Protein AF-A0A0M9EJZ9-F1 (afdb_monomer_lite)

Structure (mmCIF, N/CA/C/O backbone):
data_AF-A0A0M9EJZ9-F1
#
_entry.id   AF-A0A0M9EJZ9-F1
#
loop_
_atom_site.group_PDB
_atom_site.id
_atom_site.type_symbol
_atom_site.label_atom_id
_atom_site.label_alt_id
_atom_site.label_comp_id
_atom_site.label_asym_id
_atom_site.label_entity_id
_atom_site.label_seq_id
_atom_site.pdbx_PDB_ins_code
_atom_site.Cartn_x
_atom_site.Cartn_y
_atom_site.Cartn_z
_atom_site.occupancy
_atom_site.B_iso_or_equiv
_atom_site.auth_seq_id
_atom_site.auth_comp_id
_atom_site.auth_asym_id
_atom_site.auth_atom_id
_atom_site.pdbx_PDB_model_num
ATOM 1 N N . MET A 1 1 ? 10.281 1.513 -14.263 1.00 83.00 1 MET A N 1
ATOM 2 C CA . MET A 1 1 ? 10.845 2.504 -13.318 1.00 83.00 1 MET A CA 1
ATOM 3 C C . MET A 1 1 ? 10.074 2.509 -11.998 1.00 83.00 1 MET A C 1
ATOM 5 O O . MET A 1 1 ? 10.680 2.219 -10.981 1.00 83.00 1 MET A O 1
ATOM 9 N N . TYR A 1 2 ? 8.750 2.699 -12.004 1.00 88.69 2 TYR A N 1
ATOM 10 C CA . TYR A 1 2 ? 7.938 2.807 -10.777 1.00 88.69 2 TYR A CA 1
ATOM 11 C C . TYR A 1 2 ? 8.001 1.608 -9.812 1.00 88.69 2 TYR A C 1
ATOM 13 O O . TYR A 1 2 ? 8.095 1.814 -8.608 1.00 88.69 2 TYR A O 1
ATOM 21 N N . CYS A 1 3 ? 8.030 0.362 -10.308 1.00 90.25 3 CYS A N 1
ATOM 22 C CA . CYS A 1 3 ? 8.200 -0.815 -9.437 1.00 90.25 3 CYS A CA 1
ATOM 23 C C . CYS A 1 3 ? 9.555 -0.815 -8.714 1.00 90.25 3 CYS A C 1
ATOM 25 O O . CYS A 1 3 ? 9.632 -1.140 -7.534 1.00 90.25 3 CYS A O 1
ATOM 27 N N . ALA A 1 4 ? 10.624 -0.450 -9.429 1.00 93.19 4 ALA A N 1
ATOM 28 C CA . ALA A 1 4 ? 11.960 -0.368 -8.850 1.00 93.19 4 ALA A CA 1
ATOM 29 C C . ALA A 1 4 ? 12.036 0.753 -7.806 1.00 93.19 4 ALA A C 1
ATOM 31 O O . ALA A 1 4 ? 12.631 0.548 -6.756 1.00 93.19 4 ALA A O 1
ATOM 32 N N . GLN A 1 5 ? 11.376 1.887 -8.066 1.00 94.88 5 GLN A N 1
ATOM 33 C CA . GLN A 1 5 ? 11.321 3.004 -7.127 1.00 94.88 5 GLN A CA 1
ATOM 34 C C . GLN A 1 5 ? 10.601 2.612 -5.831 1.00 94.88 5 GLN A C 1
ATOM 36 O O . GLN A 1 5 ? 11.177 2.738 -4.759 1.00 94.88 5 GLN A O 1
ATOM 41 N N . TRP A 1 6 ? 9.403 2.021 -5.917 1.00 95.62 6 TRP A N 1
ATOM 42 C CA . TRP A 1 6 ? 8.695 1.549 -4.721 1.00 95.62 6 TRP A CA 1
ATOM 43 C C . TRP A 1 6 ? 9.509 0.506 -3.939 1.00 95.62 6 TRP A C 1
ATOM 45 O O . TRP A 1 6 ? 9.536 0.521 -2.711 1.00 95.62 6 TRP A O 1
ATOM 55 N N . ASN A 1 7 ? 10.215 -0.390 -4.640 1.00 95.00 7 ASN A N 1
ATOM 56 C CA . ASN A 1 7 ? 11.095 -1.371 -4.004 1.00 95.00 7 ASN A CA 1
ATOM 57 C C . ASN A 1 7 ? 12.296 -0.738 -3.287 1.00 95.00 7 ASN A C 1
ATOM 59 O O . ASN A 1 7 ? 12.800 -1.356 -2.356 1.00 95.00 7 ASN A O 1
ATOM 63 N N . ALA A 1 8 ? 12.783 0.418 -3.737 1.00 95.81 8 ALA A N 1
ATOM 64 C CA . ALA A 1 8 ? 13.883 1.126 -3.093 1.00 95.81 8 ALA A CA 1
ATOM 65 C C . ALA A 1 8 ? 13.392 1.930 -1.882 1.00 95.81 8 ALA A C 1
ATOM 67 O O . ALA A 1 8 ? 14.000 1.851 -0.818 1.00 95.81 8 ALA A O 1
ATOM 68 N N . ASP A 1 9 ? 12.274 2.640 -2.044 1.00 94.31 9 ASP A N 1
ATOM 69 C CA . ASP A 1 9 ? 11.747 3.565 -1.038 1.00 94.31 9 ASP A CA 1
ATOM 70 C C . ASP A 1 9 ? 10.997 2.820 0.075 1.00 94.31 9 ASP A C 1
ATOM 72 O O . ASP A 1 9 ? 11.317 2.932 1.254 1.00 94.31 9 ASP A O 1
ATOM 76 N N . ILE A 1 10 ? 10.002 2.014 -0.304 1.00 97.12 10 ILE A N 1
ATOM 77 C CA . ILE A 1 10 ? 8.985 1.487 0.614 1.00 97.12 10 ILE A CA 1
ATOM 78 C C . ILE A 1 10 ? 9.216 0.018 0.940 1.00 97.12 10 ILE A C 1
ATOM 80 O O . ILE A 1 10 ? 9.046 -0.393 2.085 1.00 97.12 10 ILE A O 1
ATOM 84 N N . GLY A 1 11 ? 9.606 -0.792 -0.046 1.00 95.88 11 GLY A N 1
ATOM 85 C CA . GLY A 1 11 ? 9.712 -2.249 0.091 1.00 95.88 11 GLY A CA 1
ATOM 86 C C . GLY A 1 11 ? 10.443 -2.739 1.359 1.00 95.88 11 GLY A C 1
ATOM 87 O O . GLY A 1 11 ? 9.913 -3.619 2.038 1.00 95.88 11 GLY A O 1
ATOM 88 N N . PRO A 1 12 ? 11.616 -2.185 1.733 1.00 96.56 12 PRO A N 1
ATOM 89 C CA . PRO A 1 12 ? 12.361 -2.579 2.935 1.00 96.56 12 PRO A CA 1
ATOM 90 C C . PRO A 1 12 ? 11.764 -2.060 4.253 1.00 96.56 12 PRO A C 1
ATOM 92 O O . PRO A 1 12 ? 12.144 -2.535 5.331 1.00 96.56 12 PRO A O 1
ATOM 95 N N . ILE A 1 13 ? 10.892 -1.052 4.177 1.00 96.75 13 ILE A N 1
ATOM 96 C CA . ILE A 1 13 ? 10.223 -0.410 5.313 1.00 96.75 13 ILE A CA 1
ATOM 97 C C . ILE A 1 13 ? 8.896 -1.112 5.593 1.00 96.75 13 ILE A C 1
ATOM 99 O O . ILE A 1 13 ? 8.625 -1.453 6.741 1.00 96.75 13 ILE A O 1
ATOM 103 N N . TYR A 1 14 ? 8.114 -1.396 4.550 1.00 96.75 14 TYR A N 1
ATOM 104 C CA . TYR A 1 14 ? 6.757 -1.934 4.619 1.00 96.75 14 TYR A CA 1
ATOM 105 C C . TYR A 1 14 ? 6.558 -3.054 5.655 1.00 96.75 14 TYR A C 1
ATOM 107 O O . TYR A 1 14 ? 5.761 -2.847 6.570 1.00 96.75 14 TYR A O 1
ATOM 115 N N . PRO A 1 15 ? 7.301 -4.183 5.639 1.00 96.44 15 PRO A N 1
ATOM 116 C CA . PRO A 1 15 ? 7.083 -5.275 6.599 1.00 96.44 15 PRO A CA 1
ATOM 117 C C . PRO A 1 15 ? 7.391 -4.911 8.065 1.00 96.44 15 PRO A C 1
ATOM 119 O O . PRO A 1 15 ? 7.088 -5.686 8.968 1.00 96.44 15 PRO A O 1
ATOM 122 N N . LYS A 1 16 ? 8.010 -3.754 8.329 1.00 96.38 16 LYS A N 1
ATOM 123 C CA . LYS A 1 16 ? 8.323 -3.259 9.682 1.00 96.38 16 LYS A CA 1
ATOM 124 C C . LYS A 1 16 ? 7.221 -2.355 10.244 1.00 96.38 16 LYS A C 1
ATOM 126 O O . LYS A 1 16 ? 7.217 -2.068 11.442 1.00 96.38 16 LYS A O 1
ATOM 131 N N . THR A 1 17 ? 6.297 -1.908 9.399 1.00 95.75 17 THR A N 1
ATOM 132 C CA . THR A 1 17 ? 5.192 -1.012 9.767 1.00 95.75 17 THR A CA 1
ATOM 133 C C . THR A 1 17 ? 4.026 -1.776 10.392 1.00 95.75 17 THR A C 1
ATOM 135 O O . THR A 1 17 ? 3.964 -3.004 10.328 1.00 95.75 17 THR A O 1
ATOM 138 N N . 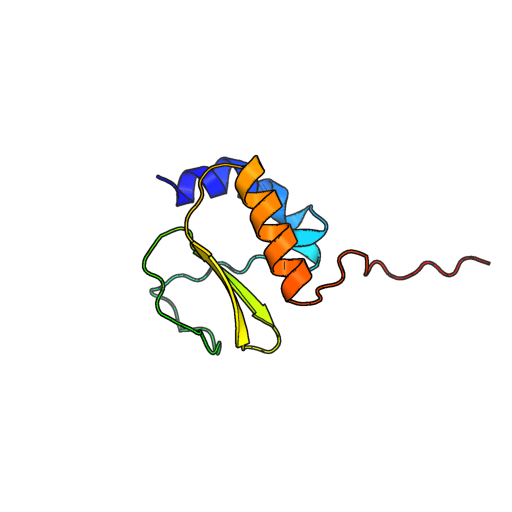THR A 1 18 ? 3.110 -1.057 11.034 1.00 95.56 18 THR A N 1
ATOM 139 C CA . THR A 1 18 ? 1.813 -1.587 11.485 1.00 95.56 18 THR A CA 1
ATOM 140 C C . THR A 1 18 ? 0.973 -2.071 10.310 1.00 95.56 18 THR A C 1
ATOM 142 O O . THR A 1 18 ? 0.439 -3.173 10.344 1.00 95.56 18 THR A O 1
ATOM 145 N N . GLU A 1 19 ? 0.955 -1.299 9.231 1.00 96.25 19 GLU A N 1
ATOM 146 C CA . GLU A 1 19 ? 0.218 -1.548 8.002 1.00 96.25 19 GLU A CA 1
ATOM 147 C C . GLU A 1 19 ? 0.711 -2.822 7.325 1.00 96.25 19 GLU A C 1
ATOM 149 O O . GLU A 1 19 ? -0.090 -3.665 6.956 1.00 96.25 19 GLU A O 1
ATOM 154 N N . GLY A 1 20 ? 2.029 -3.010 7.223 1.00 95.94 20 GLY A N 1
ATOM 155 C CA . GLY A 1 20 ? 2.610 -4.224 6.653 1.00 95.94 20 GLY A CA 1
ATOM 156 C C . GLY A 1 20 ? 2.497 -5.457 7.551 1.00 95.94 20 GLY A C 1
ATOM 157 O O . GLY A 1 20 ? 2.682 -6.569 7.064 1.00 95.94 20 GLY A O 1
ATOM 158 N N . ARG A 1 21 ? 2.189 -5.292 8.846 1.00 95.12 21 ARG A N 1
ATOM 159 C CA . ARG A 1 21 ? 1.798 -6.408 9.723 1.00 95.12 21 ARG A CA 1
ATOM 160 C C . ARG A 1 21 ? 0.321 -6.757 9.569 1.00 95.12 21 ARG A C 1
ATOM 162 O O . ARG A 1 21 ? 0.003 -7.939 9.517 1.00 95.12 21 ARG A O 1
ATOM 169 N N . ALA A 1 22 ? -0.547 -5.750 9.486 1.00 95.00 22 ALA A N 1
ATOM 170 C CA . ALA A 1 22 ? -1.985 -5.930 9.300 1.00 95.00 22 ALA A CA 1
ATOM 171 C C . ALA A 1 22 ? -2.331 -6.435 7.887 1.00 95.00 22 ALA A C 1
ATOM 173 O O . ALA A 1 22 ? -3.229 -7.252 7.722 1.00 95.00 22 ALA A O 1
ATOM 174 N N . ALA A 1 23 ? -1.576 -5.999 6.878 1.00 95.75 23 ALA A N 1
ATOM 175 C CA . ALA A 1 23 ? -1.688 -6.411 5.485 1.00 95.75 23 ALA A CA 1
ATOM 176 C C . ALA A 1 23 ? -0.307 -6.839 4.944 1.00 95.75 23 ALA A C 1
ATOM 178 O O . ALA A 1 23 ? 0.387 -6.052 4.297 1.00 95.75 23 ALA A O 1
ATOM 179 N N . PRO A 1 24 ? 0.142 -8.078 5.212 1.00 95.50 24 PRO A N 1
ATOM 180 C CA . PRO A 1 24 ? 1.429 -8.566 4.728 1.00 95.50 24 PRO A CA 1
ATOM 181 C C . PRO A 1 24 ? 1.547 -8.518 3.202 1.00 95.50 24 PRO A C 1
ATOM 183 O O . PRO A 1 24 ? 0.670 -8.972 2.469 1.00 95.50 24 PRO A O 1
ATOM 186 N N . LEU A 1 25 ? 2.677 -8.005 2.708 1.00 94.69 25 LEU A N 1
ATOM 187 C CA . LEU A 1 25 ? 2.934 -7.940 1.271 1.00 94.69 25 LEU A CA 1
ATOM 188 C C . LEU A 1 25 ? 3.192 -9.339 0.708 1.00 94.69 25 LEU A C 1
ATOM 190 O O . LEU A 1 25 ? 4.219 -9.953 1.002 1.00 94.69 25 LEU A O 1
ATOM 194 N N . VAL A 1 26 ? 2.335 -9.768 -0.212 1.00 90.81 26 VAL A N 1
ATOM 195 C CA . VAL A 1 26 ? 2.585 -10.921 -1.079 1.00 90.81 26 VAL A CA 1
ATOM 196 C C . VAL A 1 26 ? 2.946 -10.417 -2.472 1.00 90.81 26 VAL A C 1
ATOM 198 O O . VAL A 1 26 ? 2.231 -9.612 -3.068 1.00 90.81 26 VAL A O 1
ATOM 201 N N . ARG A 1 27 ? 4.086 -10.870 -3.002 1.00 87.31 27 ARG A N 1
ATOM 202 C CA . ARG A 1 27 ? 4.491 -10.558 -4.377 1.00 87.31 27 ARG A CA 1
ATOM 203 C C . ARG A 1 27 ? 3.982 -11.644 -5.301 1.00 87.31 27 ARG A C 1
ATOM 205 O O . ARG A 1 27 ? 4.383 -12.796 -5.170 1.00 87.31 27 ARG A O 1
ATOM 212 N N . TYR A 1 28 ? 3.146 -11.248 -6.247 1.00 76.88 28 TYR A N 1
ATOM 213 C CA . TYR A 1 28 ? 2.673 -12.133 -7.295 1.00 76.88 28 TYR A CA 1
ATOM 214 C C . TYR A 1 28 ? 3.462 -11.894 -8.586 1.00 76.88 28 TYR A C 1
ATOM 216 O O . TYR A 1 28 ? 3.554 -10.763 -9.069 1.00 76.88 28 TYR A O 1
ATOM 224 N N . ASP A 1 29 ? 4.044 -12.964 -9.121 1.00 70.06 29 ASP A N 1
ATOM 225 C CA . ASP A 1 29 ? 4.567 -12.991 -10.483 1.00 70.06 29 ASP A CA 1
ATOM 226 C C . ASP A 1 29 ? 3.408 -13.325 -11.430 1.00 70.06 29 ASP A C 1
ATOM 228 O O . ASP A 1 29 ? 2.783 -14.374 -11.300 1.00 70.06 29 ASP A O 1
ATOM 232 N N . LEU A 1 30 ? 3.131 -12.445 -12.395 1.00 65.69 30 LEU A N 1
ATOM 233 C CA . LEU A 1 30 ? 2.064 -12.625 -13.388 1.00 65.69 30 LEU A CA 1
ATOM 234 C C . LEU A 1 30 ? 2.251 -13.877 -14.265 1.00 65.69 30 LEU A C 1
ATOM 236 O O . LEU A 1 30 ? 1.320 -14.264 -14.972 1.00 65.69 30 LEU A O 1
ATOM 240 N N . HIS A 1 31 ? 3.441 -14.482 -14.254 1.00 70.50 31 HIS A N 1
ATOM 241 C CA . HIS A 1 31 ? 3.755 -15.718 -14.968 1.00 70.50 31 HIS A CA 1
ATOM 242 C C . HIS A 1 31 ? 3.662 -16.981 -14.097 1.00 70.50 31 HIS A C 1
ATOM 244 O O . HIS A 1 31 ? 3.831 -18.080 -14.624 1.00 70.50 31 HIS A O 1
ATOM 250 N N . ALA A 1 32 ? 3.401 -16.844 -12.794 1.00 70.19 32 ALA A N 1
ATOM 251 C CA . ALA A 1 32 ? 3.197 -17.960 -11.874 1.00 70.19 32 ALA A CA 1
ATOM 252 C C . ALA A 1 32 ? 1.715 -18.360 -11.776 1.00 70.19 32 ALA A C 1
ATOM 254 O O . ALA A 1 32 ? 0.826 -17.634 -12.236 1.00 70.19 32 ALA A O 1
ATOM 255 N N . ASP A 1 33 ? 1.447 -19.507 -11.142 1.00 71.75 33 ASP A N 1
ATOM 256 C CA . ASP A 1 33 ? 0.087 -19.982 -10.879 1.00 71.75 33 ASP A CA 1
ATOM 257 C C . ASP A 1 33 ? -0.746 -18.891 -10.208 1.00 71.75 33 ASP A C 1
ATOM 259 O O . ASP A 1 33 ? -0.334 -18.290 -9.212 1.00 71.75 33 ASP A O 1
ATOM 263 N N . LYS A 1 34 ? -1.909 -18.600 -10.797 1.00 67.88 34 LYS A N 1
ATOM 264 C CA . LYS A 1 34 ? -2.796 -17.545 -10.312 1.00 67.88 34 LYS A CA 1
ATOM 265 C C . LYS A 1 34 ? -3.222 -17.878 -8.881 1.00 67.88 34 LYS A C 1
ATOM 267 O O . LYS A 1 34 ? -3.712 -18.986 -8.668 1.00 67.88 34 LYS A O 1
ATOM 272 N N . PRO A 1 35 ? -3.081 -16.948 -7.920 1.00 74.62 35 PRO A N 1
ATOM 273 C CA . PRO A 1 35 ? -3.599 -17.174 -6.584 1.00 74.62 35 PRO A CA 1
ATOM 274 C C . PRO A 1 35 ? -5.111 -17.385 -6.673 1.00 74.62 35 PRO A C 1
ATOM 276 O O . PRO A 1 35 ? -5.772 -16.828 -7.561 1.00 74.62 35 PRO A O 1
ATOM 279 N N . GLU A 1 36 ? -5.652 -18.175 -5.752 1.00 84.31 36 GLU A N 1
ATOM 280 C CA . GLU A 1 36 ? -7.093 -18.374 -5.585 1.00 84.31 36 GLU A CA 1
ATOM 281 C C . GLU A 1 36 ? -7.726 -17.104 -4.996 1.00 84.31 36 GLU A C 1
ATOM 283 O O . GLU A 1 36 ? -8.237 -17.105 -3.893 1.00 84.31 36 GLU A O 1
ATOM 288 N N . VAL A 1 37 ? -7.634 -15.990 -5.728 1.00 88.38 37 VAL A N 1
ATOM 289 C CA . VAL A 1 37 ? -8.184 -14.685 -5.362 1.00 88.38 37 VAL A CA 1
ATOM 290 C C . VAL A 1 37 ? -9.168 -14.237 -6.433 1.00 88.38 37 VAL A C 1
ATOM 292 O O . VAL A 1 37 ? -8.866 -14.209 -7.639 1.00 88.38 37 VAL A O 1
ATOM 295 N N . GLU A 1 38 ? -10.347 -13.829 -5.982 1.00 92.44 38 GLU A N 1
ATOM 296 C CA . GLU A 1 38 ? -11.368 -13.192 -6.798 1.00 92.44 38 GLU A CA 1
ATOM 297 C C . GLU A 1 38 ? -11.037 -11.705 -6.975 1.00 92.44 38 GLU A C 1
ATOM 299 O O . GLU A 1 38 ? -11.443 -10.829 -6.215 1.00 92.44 38 GLU A O 1
ATOM 304 N N . PHE A 1 39 ? -10.236 -11.419 -8.004 1.00 91.50 39 PHE A N 1
ATOM 305 C CA . PHE A 1 39 ? -9.903 -10.048 -8.387 1.00 91.50 39 PHE A CA 1
ATOM 306 C C . PHE A 1 39 ? -11.092 -9.340 -9.045 1.00 91.50 39 PHE A C 1
ATOM 308 O O . PHE A 1 39 ? -11.695 -9.861 -9.987 1.00 91.50 39 PHE A O 1
ATOM 315 N N . ALA A 1 40 ? -11.340 -8.095 -8.641 1.00 92.56 40 ALA A N 1
ATOM 316 C CA . ALA A 1 40 ? -12.406 -7.247 -9.174 1.00 92.56 40 ALA A CA 1
ATOM 317 C C . ALA A 1 40 ? -12.133 -6.781 -10.618 1.00 92.56 40 ALA A C 1
ATOM 319 O O . ALA A 1 40 ? -13.039 -6.352 -11.335 1.00 92.56 40 ALA A O 1
ATOM 320 N N . GLY A 1 41 ? -10.879 -6.860 -11.074 1.00 90.69 41 GLY A N 1
ATOM 321 C CA . GLY A 1 41 ? -10.498 -6.451 -12.421 1.00 90.69 41 GLY A CA 1
ATOM 322 C C . GLY A 1 41 ? -9.051 -6.764 -12.785 1.00 90.69 41 GLY A C 1
ATOM 323 O O . GLY A 1 41 ? -8.233 -7.146 -11.948 1.00 90.69 41 GLY A O 1
ATOM 324 N N . ARG A 1 42 ? -8.715 -6.567 -14.063 1.00 89.75 42 ARG A N 1
ATOM 325 C CA . ARG A 1 42 ? -7.349 -6.754 -14.579 1.00 89.75 42 ARG A CA 1
ATOM 326 C C . ARG A 1 42 ? -6.402 -5.694 -14.014 1.00 89.75 42 ARG A C 1
ATOM 328 O O . ARG A 1 42 ? -6.817 -4.572 -13.742 1.00 89.75 42 ARG A O 1
ATOM 335 N N . VAL A 1 43 ? -5.126 -6.039 -13.882 1.00 88.62 43 VAL A N 1
ATOM 336 C CA . VAL A 1 43 ? -4.058 -5.076 -13.584 1.00 88.62 43 VAL A CA 1
ATOM 337 C C . VAL A 1 43 ? -3.605 -4.439 -14.896 1.00 88.62 43 VAL A C 1
ATOM 339 O O . VAL A 1 43 ? -3.126 -5.141 -15.783 1.00 88.62 43 VAL A O 1
ATOM 342 N N . LEU A 1 44 ? -3.780 -3.122 -15.032 1.00 90.31 44 LEU A N 1
ATOM 343 C CA . LEU A 1 44 ? -3.385 -2.369 -16.233 1.00 90.31 44 LEU A CA 1
ATOM 344 C C . LEU A 1 44 ? -2.084 -1.577 -16.040 1.00 90.31 44 LEU A C 1
ATOM 346 O O . LEU A 1 44 ? -1.383 -1.299 -17.011 1.00 90.31 44 LEU A O 1
ATOM 350 N N . TYR A 1 45 ? -1.744 -1.247 -14.792 1.00 88.88 45 TYR A N 1
ATOM 351 C CA . TYR A 1 45 ? -0.590 -0.425 -14.434 1.00 88.88 45 TYR A CA 1
ATOM 352 C C . TYR A 1 45 ? 0.294 -1.139 -13.413 1.00 88.88 45 TYR A C 1
ATOM 354 O O . TYR A 1 45 ? -0.188 -1.919 -12.593 1.00 88.88 45 TYR A O 1
ATOM 362 N N . THR A 1 46 ? 1.601 -0.870 -13.439 1.00 89.00 46 THR A N 1
ATOM 363 C CA . THR A 1 46 ? 2.539 -1.420 -12.453 1.00 89.00 46 THR A CA 1
ATOM 364 C C . THR A 1 46 ? 3.368 -0.315 -11.779 1.00 89.00 46 THR A C 1
ATOM 366 O O . THR A 1 46 ? 3.870 0.584 -12.462 1.00 89.00 46 THR A O 1
ATOM 369 N N . PRO A 1 47 ? 3.563 -0.375 -10.446 1.00 93.25 47 PRO A N 1
ATOM 370 C CA . PRO A 1 47 ? 2.975 -1.354 -9.525 1.00 93.25 47 PRO A CA 1
ATOM 371 C C . PRO A 1 47 ? 1.464 -1.125 -9.336 1.00 93.25 47 PRO A C 1
ATOM 373 O O . PRO A 1 47 ? 0.987 -0.002 -9.466 1.00 93.25 47 PRO A O 1
ATOM 376 N N . THR A 1 48 ? 0.725 -2.193 -9.042 1.00 94.75 48 THR A N 1
ATOM 377 C CA . THR A 1 48 ? -0.634 -2.123 -8.486 1.00 94.75 48 THR A CA 1
ATOM 378 C C . THR A 1 48 ? -0.615 -2.892 -7.175 1.00 94.75 48 THR A C 1
ATOM 380 O O . THR A 1 48 ? -0.112 -4.014 -7.133 1.00 94.75 48 THR A O 1
ATOM 383 N N . PHE A 1 49 ? -1.136 -2.284 -6.117 1.00 95.94 49 PHE A N 1
ATOM 384 C CA . PHE A 1 49 ? -1.253 -2.896 -4.798 1.00 95.94 49 PHE A CA 1
ATOM 385 C C . PHE A 1 49 ? -2.705 -3.284 -4.602 1.00 95.94 49 PHE A C 1
ATOM 387 O O . PHE A 1 49 ? -3.567 -2.412 -4.625 1.00 95.94 49 PHE A O 1
ATOM 394 N N . ILE A 1 50 ? -2.972 -4.574 -4.454 1.00 96.06 50 ILE A N 1
ATOM 395 C CA . ILE A 1 50 ? -4.322 -5.104 -4.282 1.00 96.06 50 ILE A CA 1
ATOM 396 C C . ILE A 1 50 ? -4.445 -5.561 -2.835 1.00 96.06 50 ILE A C 1
ATOM 398 O O . ILE A 1 50 ? -3.615 -6.341 -2.370 1.00 96.06 50 ILE A O 1
ATOM 402 N N . LEU A 1 51 ? -5.456 -5.058 -2.135 1.00 97.19 51 LEU A N 1
ATOM 403 C CA . LEU A 1 51 ? -5.819 -5.539 -0.813 1.00 97.19 51 LEU A CA 1
ATOM 404 C C . LEU A 1 51 ? -6.829 -6.671 -0.970 1.00 97.19 51 LEU A C 1
ATOM 406 O O . LEU A 1 51 ? -7.848 -6.518 -1.649 1.00 97.19 51 LEU A O 1
ATOM 410 N N . VAL A 1 52 ? -6.520 -7.795 -0.336 1.00 95.38 52 VAL A N 1
ATOM 411 C CA . VAL A 1 52 ? -7.321 -9.015 -0.373 1.00 95.38 52 VAL A CA 1
ATOM 412 C C . VAL A 1 52 ? -7.725 -9.370 1.052 1.00 95.38 52 VAL A C 1
ATOM 414 O O . VAL A 1 52 ? -6.875 -9.372 1.941 1.00 95.38 52 VAL A O 1
ATOM 417 N N . VAL A 1 53 ? -9.007 -9.664 1.253 1.00 94.62 53 VAL A N 1
ATOM 418 C CA . VAL A 1 53 ? -9.580 -10.159 2.512 1.00 94.62 53 VAL A CA 1
ATOM 419 C C . VAL A 1 53 ? -10.461 -11.351 2.165 1.00 94.62 53 VAL A C 1
ATOM 421 O O . VAL A 1 53 ? -11.260 -11.248 1.240 1.00 94.62 53 VAL A O 1
ATOM 424 N N . ASP A 1 54 ? -10.287 -12.474 2.863 1.00 93.69 54 ASP A N 1
ATOM 425 C CA . ASP A 1 54 ? -11.031 -13.720 2.614 1.00 93.69 54 ASP A CA 1
ATOM 426 C C . ASP A 1 54 ? -11.062 -14.117 1.124 1.00 93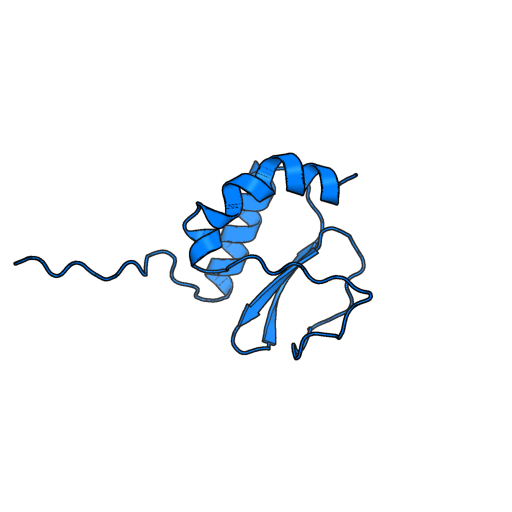.69 54 ASP A C 1
ATOM 428 O O . ASP A 1 54 ? -12.117 -14.386 0.554 1.00 93.69 54 ASP A O 1
ATOM 432 N N . ASP A 1 55 ? -9.889 -14.088 0.477 1.00 93.50 55 ASP A N 1
ATOM 433 C CA . ASP A 1 55 ? -9.690 -14.402 -0.948 1.00 93.50 55 ASP A CA 1
ATOM 434 C C . ASP A 1 55 ? -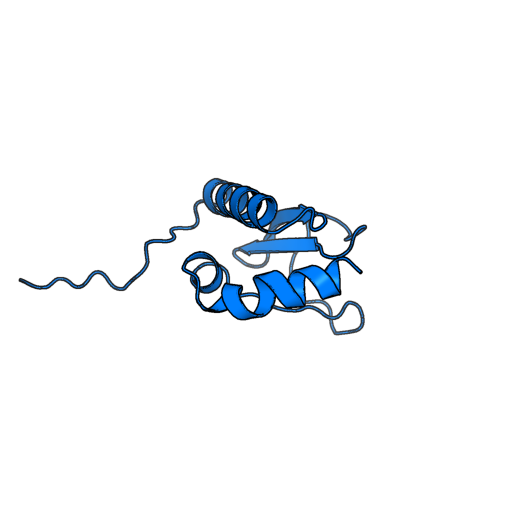10.453 -13.494 -1.936 1.00 93.50 55 ASP A C 1
ATOM 436 O O . ASP A 1 55 ? -10.515 -13.760 -3.138 1.00 93.50 55 ASP A O 1
ATOM 440 N N . GLN A 1 56 ? -10.972 -12.360 -1.461 1.00 95.56 56 GLN A N 1
ATOM 441 C CA . GLN A 1 56 ? -11.681 -11.358 -2.254 1.00 95.56 56 GLN A CA 1
ATOM 442 C C . GLN A 1 56 ? -10.877 -10.067 -2.341 1.00 95.56 56 GLN A C 1
ATOM 444 O O . GLN A 1 56 ? -10.393 -9.542 -1.337 1.00 95.56 56 GLN A O 1
ATOM 449 N N . GLU A 1 57 ? -10.762 -9.500 -3.540 1.00 96.25 57 GLU A N 1
ATOM 450 C CA . GLU A 1 57 ? -10.262 -8.136 -3.669 1.00 96.25 57 GLU A CA 1
ATOM 451 C C . GLU A 1 57 ? -11.255 -7.138 -3.055 1.00 96.25 57 GLU A C 1
ATOM 453 O O . GLU A 1 57 ? -12.377 -6.985 -3.534 1.00 96.25 57 GLU A O 1
ATOM 458 N N . VAL A 1 58 ? -10.803 -6.388 -2.046 1.00 97.12 58 VAL A N 1
ATOM 459 C CA . VAL A 1 58 ? -11.601 -5.336 -1.384 1.00 97.12 58 VAL A CA 1
ATOM 460 C C . VAL A 1 58 ? -11.205 -3.922 -1.819 1.00 97.12 58 VAL A C 1
ATOM 462 O O . VAL A 1 58 ? -11.915 -2.952 -1.555 1.00 97.12 58 VAL A O 1
ATOM 465 N N . GLY A 1 59 ? -10.081 -3.783 -2.525 1.00 97.38 59 GLY A N 1
ATOM 466 C CA . GLY A 1 59 ? -9.674 -2.534 -3.159 1.00 97.38 59 GLY A CA 1
ATOM 467 C C . GLY A 1 59 ? -8.230 -2.553 -3.647 1.00 97.38 59 GLY A C 1
ATOM 468 O O . GLY A 1 59 ? -7.483 -3.504 -3.415 1.00 97.38 59 GLY A O 1
ATOM 469 N N . ARG A 1 60 ? -7.820 -1.482 -4.334 1.00 97.50 60 ARG A N 1
ATOM 470 C CA . ARG A 1 60 ? -6.472 -1.371 -4.902 1.00 97.50 60 ARG A CA 1
ATOM 471 C C . ARG A 1 60 ? -5.937 0.057 -4.953 1.00 97.50 60 ARG A C 1
ATOM 473 O O . ARG A 1 60 ? -6.699 1.022 -4.961 1.00 97.50 60 ARG A O 1
ATOM 480 N N . ILE A 1 61 ? -4.617 0.167 -5.061 1.00 97.38 61 ILE A N 1
ATOM 481 C CA . ILE A 1 61 ? -3.876 1.386 -5.398 1.00 97.38 61 ILE A CA 1
ATOM 482 C C . ILE A 1 61 ? -3.164 1.139 -6.724 1.00 97.38 61 ILE A C 1
ATOM 484 O O . ILE A 1 61 ? -2.350 0.221 -6.829 1.00 97.38 61 ILE A O 1
ATOM 488 N N . GLU A 1 62 ? -3.457 1.959 -7.729 1.00 95.44 62 GLU A N 1
ATOM 489 C CA . GLU A 1 62 ? -2.826 1.869 -9.045 1.00 95.44 62 GLU A CA 1
ATOM 490 C C . GLU A 1 62 ? -1.700 2.901 -9.172 1.00 95.44 62 GLU A C 1
ATOM 492 O O . GLU A 1 62 ? -1.912 4.107 -9.031 1.00 95.44 62 GLU A O 1
ATOM 497 N N . GLY A 1 63 ? -0.492 2.421 -9.464 1.00 93.94 63 GLY A N 1
ATOM 498 C CA . GLY A 1 63 ? 0.701 3.245 -9.609 1.00 93.94 63 GLY A CA 1
ATOM 499 C C . GLY A 1 63 ? 1.395 3.590 -8.290 1.00 93.94 63 GLY A C 1
ATOM 500 O O . GLY A 1 63 ? 0.997 3.190 -7.198 1.00 93.94 63 GLY A O 1
ATOM 501 N N . TYR A 1 64 ? 2.491 4.338 -8.415 1.00 95.56 64 TYR A N 1
ATOM 502 C CA . TYR A 1 64 ? 3.282 4.825 -7.288 1.00 95.56 64 TYR A CA 1
ATOM 503 C C . TYR A 1 64 ? 3.733 6.270 -7.559 1.00 95.56 64 TYR A C 1
ATOM 505 O O . TYR A 1 64 ? 4.731 6.472 -8.256 1.00 95.56 64 TYR A O 1
ATOM 513 N N . PRO A 1 65 ? 2.984 7.279 -7.069 1.00 90.56 65 PRO A N 1
ATOM 514 C CA . PRO A 1 65 ? 3.303 8.694 -7.282 1.00 90.56 65 PRO A CA 1
ATOM 515 C C . PRO A 1 65 ? 4.379 9.237 -6.323 1.00 90.56 65 PRO A C 1
ATOM 517 O O . PRO A 1 65 ? 4.795 10.382 -6.475 1.00 90.56 65 PRO A O 1
ATOM 520 N N . GLY A 1 66 ? 4.823 8.435 -5.349 1.00 93.88 66 GLY A N 1
ATOM 521 C CA . GLY A 1 66 ? 5.809 8.799 -4.330 1.00 93.88 66 GLY A CA 1
ATOM 522 C C . GLY A 1 66 ? 5.415 8.296 -2.939 1.00 93.88 66 GLY A C 1
ATOM 523 O O . GLY A 1 66 ? 4.282 7.856 -2.730 1.00 93.88 66 GLY A O 1
ATOM 524 N N . GLU A 1 67 ? 6.356 8.370 -2.000 1.00 92.69 67 GLU A N 1
ATOM 525 C CA . GLU A 1 67 ? 6.237 7.814 -0.646 1.00 92.69 67 GLU A CA 1
ATOM 526 C C . GLU A 1 67 ? 5.063 8.402 0.152 1.00 92.69 67 GLU A C 1
ATOM 528 O O . GLU A 1 67 ? 4.167 7.659 0.554 1.00 92.69 67 GLU A O 1
ATOM 533 N N . ASP A 1 68 ? 5.008 9.727 0.313 1.00 90.81 68 ASP A N 1
ATOM 534 C CA . ASP A 1 68 ? 3.973 10.391 1.125 1.00 90.81 68 ASP A CA 1
ATOM 535 C C . ASP A 1 68 ? 2.554 10.076 0.632 1.00 90.81 68 ASP A C 1
ATOM 537 O O . ASP A 1 68 ? 1.624 9.833 1.407 1.00 90.81 68 ASP A O 1
ATOM 541 N N . PHE A 1 69 ? 2.385 10.034 -0.691 1.00 94.69 69 PHE A N 1
ATOM 542 C CA . PHE A 1 69 ? 1.113 9.687 -1.309 1.00 94.69 69 PHE A CA 1
ATOM 543 C C . PHE A 1 69 ? 0.759 8.216 -1.099 1.00 94.69 69 PHE A C 1
ATOM 545 O O . PHE A 1 69 ? -0.409 7.910 -0.863 1.00 94.69 69 PHE A O 1
ATOM 552 N N . PHE A 1 70 ? 1.735 7.308 -1.175 1.00 96.88 70 PHE A N 1
ATOM 553 C CA . PHE A 1 70 ? 1.499 5.883 -0.969 1.00 96.88 70 PHE A CA 1
ATOM 554 C C . PHE A 1 70 ? 0.938 5.606 0.428 1.00 96.88 70 PHE A C 1
ATOM 556 O O . PHE A 1 70 ? -0.092 4.943 0.533 1.00 96.88 70 PHE 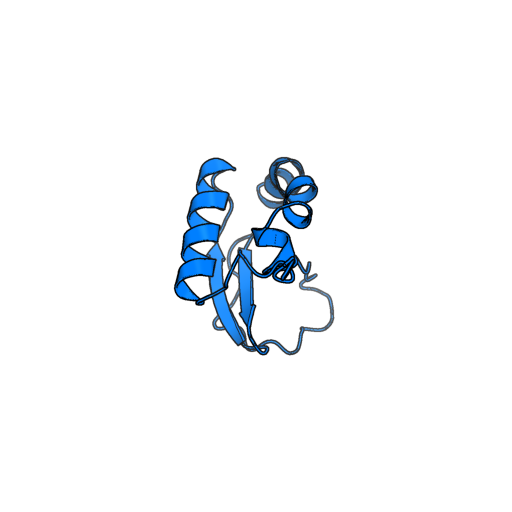A O 1
ATOM 563 N N . TRP A 1 71 ? 1.540 6.170 1.478 1.00 96.19 71 TRP A N 1
ATOM 564 C CA . TRP A 1 71 ? 1.062 5.977 2.850 1.00 96.19 71 TRP A CA 1
ATOM 565 C C . TRP A 1 71 ? -0.355 6.523 3.053 1.00 96.19 71 TRP A C 1
ATOM 567 O O . TRP A 1 71 ? -1.213 5.835 3.604 1.00 96.19 71 TRP A O 1
ATOM 577 N N . GLY A 1 72 ? -0.650 7.715 2.525 1.00 96.06 72 GLY A N 1
ATOM 578 C CA . GLY A 1 72 ? -1.998 8.285 2.600 1.00 96.06 72 GLY A CA 1
ATOM 579 C C . GLY A 1 72 ? -3.054 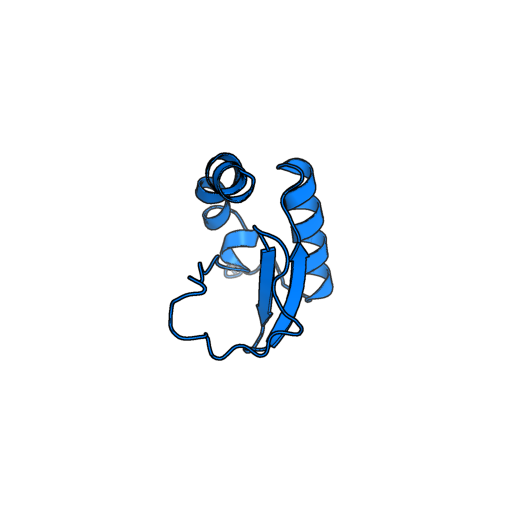7.490 1.818 1.00 96.06 72 GLY A C 1
ATOM 580 O O . GLY A 1 72 ? -4.215 7.429 2.228 1.00 96.06 72 GLY A O 1
ATOM 581 N N . LEU A 1 73 ? -2.681 6.878 0.690 1.00 97.56 73 LEU A N 1
ATOM 582 C CA . LEU A 1 73 ? -3.566 6.004 -0.086 1.00 97.56 73 LEU A CA 1
ATOM 583 C C . LEU A 1 73 ? -3.792 4.663 0.618 1.00 97.56 73 LEU A C 1
ATOM 585 O O . LEU A 1 73 ? -4.926 4.188 0.653 1.00 97.56 73 LEU A O 1
ATOM 589 N N . LEU A 1 74 ? -2.740 4.091 1.204 1.00 97.69 74 LEU A N 1
ATOM 590 C CA . LEU A 1 74 ? -2.804 2.849 1.963 1.00 97.69 74 LEU A CA 1
ATOM 591 C C . LEU A 1 74 ? -3.691 2.994 3.199 1.00 97.69 74 LEU A C 1
ATOM 593 O O . LEU A 1 74 ? -4.588 2.179 3.380 1.00 97.69 74 LEU A O 1
ATOM 597 N N . ALA A 1 75 ? -3.518 4.059 3.986 1.00 96.06 75 ALA A N 1
ATOM 598 C CA . ALA A 1 75 ? -4.348 4.317 5.162 1.00 96.06 75 ALA A CA 1
ATOM 599 C C . ALA A 1 75 ? -5.845 4.339 4.807 1.00 96.06 75 ALA A C 1
ATOM 601 O O . ALA A 1 75 ? -6.643 3.640 5.422 1.00 96.06 75 ALA A O 1
ATOM 602 N N . LYS A 1 76 ? -6.218 5.051 3.734 1.00 97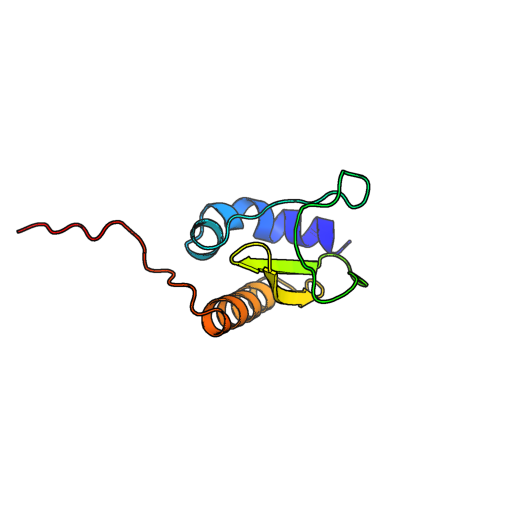.00 76 LYS A N 1
ATOM 603 C CA . LYS A 1 76 ? -7.606 5.098 3.242 1.00 97.00 76 LYS A CA 1
ATOM 604 C C . LYS A 1 76 ? -8.108 3.757 2.711 1.00 97.00 76 LYS A C 1
ATOM 606 O O . LYS A 1 76 ? -9.313 3.523 2.701 1.00 97.00 76 LYS A O 1
ATOM 611 N N . LEU A 1 77 ? -7.226 2.927 2.157 1.00 97.56 77 LEU A N 1
ATOM 612 C CA . LEU A 1 77 ? -7.591 1.598 1.671 1.00 97.56 77 LEU A CA 1
ATOM 613 C C . LEU A 1 77 ? -7.890 0.658 2.847 1.00 97.56 77 LEU A C 1
ATOM 615 O O . LEU A 1 77 ? -8.916 -0.010 2.823 1.00 97.56 77 LEU A O 1
ATOM 619 N N . LEU A 1 78 ? -7.040 0.667 3.877 1.00 97.12 78 LEU A N 1
ATOM 620 C CA . LEU A 1 78 ? -7.206 -0.140 5.090 1.00 97.12 78 LEU A CA 1
ATOM 621 C C . LEU A 1 78 ? -8.428 0.307 5.909 1.00 97.12 78 LEU A C 1
ATOM 623 O O . LEU A 1 78 ? -9.219 -0.535 6.317 1.00 97.12 78 LEU A O 1
ATOM 627 N N . GLU A 1 79 ? -8.641 1.619 6.062 1.00 96.31 79 GLU A N 1
ATOM 628 C CA . GLU A 1 79 ? -9.813 2.189 6.748 1.00 96.31 79 GLU A CA 1
ATOM 629 C C . GLU A 1 79 ? -11.131 1.747 6.095 1.00 96.31 79 GLU A C 1
ATOM 631 O O . GLU A 1 79 ? -12.057 1.315 6.773 1.00 96.31 79 GLU A O 1
ATOM 636 N N . ARG A 1 80 ? -11.220 1.802 4.760 1.00 96.56 80 ARG A N 1
ATOM 637 C CA . ARG A 1 80 ? -12.425 1.365 4.027 1.00 96.56 80 ARG A CA 1
ATOM 638 C C . ARG A 1 80 ? -12.686 -0.132 4.127 1.00 96.56 80 ARG A C 1
ATOM 640 O O . ARG A 1 80 ? -13.826 -0.544 3.938 1.00 96.56 80 ARG A O 1
ATOM 647 N N . ALA A 1 81 ? -11.639 -0.915 4.362 1.00 96.19 81 ALA A N 1
ATOM 648 C CA . ALA A 1 81 ? -11.717 -2.355 4.550 1.00 96.19 81 ALA A CA 1
ATOM 649 C C . ALA A 1 81 ? -11.922 -2.752 6.023 1.00 96.19 81 ALA A C 1
ATOM 651 O O . ALA A 1 81 ? -11.913 -3.943 6.314 1.00 96.19 81 ALA A O 1
ATOM 652 N N . ASP A 1 82 ? -12.096 -1.781 6.932 1.00 95.19 82 ASP A N 1
ATOM 653 C CA . ASP A 1 82 ? -12.256 -2.001 8.377 1.00 95.19 82 ASP A CA 1
ATOM 654 C C . ASP A 1 82 ? -11.106 -2.825 8.994 1.00 95.19 82 ASP A C 1
ATOM 656 O O . ASP A 1 82 ? -11.297 -3.664 9.873 1.00 95.19 82 ASP A O 1
ATOM 660 N N . ILE A 1 83 ? -9.879 -2.612 8.501 1.00 93.31 83 ILE A N 1
ATOM 661 C CA . ILE A 1 83 ? -8.688 -3.306 9.001 1.00 93.31 83 ILE A CA 1
ATOM 662 C C . ILE A 1 83 ? -8.136 -2.566 10.220 1.00 93.31 83 ILE A C 1
ATOM 664 O O . ILE A 1 83 ? -7.616 -1.454 10.112 1.00 93.31 83 ILE A O 1
ATOM 668 N N . ASP A 1 84 ? -8.206 -3.228 11.373 1.00 85.31 84 ASP A N 1
ATOM 669 C CA . ASP A 1 84 ? -7.666 -2.735 12.638 1.00 85.31 84 ASP A CA 1
ATOM 670 C C . ASP A 1 84 ? -6.127 -2.810 12.665 1.00 85.31 84 ASP A C 1
ATOM 672 O O . ASP A 1 84 ? -5.533 -3.891 12.628 1.00 85.31 84 ASP A O 1
ATOM 676 N N . LEU A 1 85 ? -5.473 -1.650 12.767 1.00 85.38 85 LEU A N 1
ATOM 677 C CA . LEU A 1 85 ? -4.015 -1.530 12.873 1.00 85.38 85 LEU A CA 1
ATOM 678 C C . LEU A 1 85 ? -3.486 -1.758 14.303 1.00 85.38 85 LEU A C 1
ATOM 680 O O . LEU A 1 85 ? -2.277 -1.941 14.481 1.00 85.38 85 LEU A O 1
ATOM 684 N N . ASP A 1 86 ? -4.371 -1.781 15.304 1.00 71.88 86 ASP A N 1
ATOM 685 C CA . ASP A 1 86 ? -4.053 -1.854 16.734 1.00 71.88 86 ASP A CA 1
ATOM 686 C C . ASP A 1 86 ? -4.087 -3.280 17.303 1.00 71.88 86 ASP A C 1
ATOM 688 O O . ASP A 1 86 ? -3.918 -3.465 18.513 1.00 71.88 86 ASP A O 1
ATOM 692 N N . THR A 1 87 ? -4.231 -4.317 16.468 1.00 58.31 87 THR A N 1
ATOM 693 C CA . THR A 1 87 ? -4.134 -5.725 16.900 1.00 58.31 87 THR A CA 1
ATOM 694 C C . THR A 1 87 ? -2.689 -6.130 17.243 1.00 58.31 87 THR A C 1
ATOM 696 O O . THR A 1 87 ? -2.077 -7.021 16.659 1.00 58.31 87 THR A O 1
ATOM 699 N N . GLN A 1 88 ? -2.125 -5.496 18.272 1.00 49.25 88 GLN A N 1
ATOM 700 C CA . GLN A 1 88 ? -1.196 -6.147 19.189 1.00 49.25 88 GLN A CA 1
ATOM 701 C C . GLN A 1 88 ? -2.005 -6.996 20.183 1.00 49.25 88 GLN A C 1
ATOM 703 O O . GLN A 1 88 ? -3.149 -6.645 20.493 1.00 49.25 88 GLN A O 1
ATOM 708 N N . PRO A 1 89 ? -1.459 -8.099 20.737 1.00 42.44 89 PRO A N 1
ATOM 709 C CA . PRO A 1 89 ? -2.103 -8.744 21.869 1.00 42.44 89 PRO A CA 1
ATOM 710 C C . PRO A 1 89 ? -2.234 -7.688 22.965 1.00 42.44 89 PRO A C 1
ATOM 712 O O . PRO A 1 89 ? -1.241 -7.133 23.434 1.00 42.44 89 PRO A O 1
ATOM 715 N N . ARG A 1 90 ? -3.475 -7.371 23.338 1.00 44.44 90 ARG A N 1
ATOM 716 C CA . ARG A 1 90 ? -3.779 -6.496 24.465 1.00 44.44 90 ARG A CA 1
ATOM 717 C C . ARG A 1 90 ? -3.062 -7.091 25.673 1.00 44.44 90 ARG A C 1
ATOM 719 O O . ARG A 1 90 ? -3.499 -8.110 26.203 1.00 44.44 90 ARG A O 1
ATOM 726 N N . HIS A 1 91 ? -1.938 -6.505 26.078 1.00 44.31 91 HIS A N 1
ATOM 727 C CA . HIS A 1 91 ? -1.320 -6.830 27.351 1.00 44.31 91 HIS A CA 1
ATOM 728 C C . HIS A 1 91 ? -2.299 -6.378 28.439 1.00 44.31 91 HIS A C 1
ATOM 730 O O . HIS A 1 91 ? -2.294 -5.232 28.875 1.00 44.31 91 HIS A O 1
ATOM 736 N N . SER A 1 92 ? -3.183 -7.288 28.845 1.00 44.72 92 SER A N 1
ATOM 737 C CA . SER A 1 92 ? -3.860 -7.232 30.131 1.00 44.72 92 SER A CA 1
ATOM 738 C C . SER A 1 92 ? -2.792 -7.432 31.202 1.00 44.72 92 SER A C 1
ATOM 740 O O . SER A 1 92 ? -2.451 -8.557 31.552 1.00 44.72 92 SER A O 1
ATOM 742 N N . GLY A 1 93 ? -2.215 -6.328 31.662 1.00 46.88 93 GLY A N 1
ATOM 743 C CA . GLY A 1 93 ? -1.415 -6.269 32.876 1.00 46.88 93 GLY A CA 1
ATOM 744 C C . GLY A 1 93 ? -2.219 -5.544 33.942 1.00 46.88 93 GLY A C 1
ATOM 745 O O . GLY A 1 93 ? -2.395 -4.331 33.851 1.00 46.88 93 GLY A O 1
ATOM 746 N N . THR A 1 94 ? -2.760 -6.320 34.880 1.00 43.34 94 THR A N 1
ATOM 747 C CA . THR A 1 94 ? -3.144 -5.874 36.225 1.00 43.34 94 THR A CA 1
ATOM 748 C C . THR A 1 94 ? -1.949 -5.271 36.951 1.00 43.34 94 THR A C 1
ATOM 750 O O . THR A 1 94 ? -0.827 -5.788 36.747 1.00 43.34 94 THR A O 1
#

Radius of gyration: 14.56 Å; chains: 1; bounding box: 26×30×52 Å

Sequence (94 aa):
MYCAQWNADIGPIYPKTTEGRAAPLVRYDLHADKPEVEFAGRVLYTPTFILVVDDQEVGRIEGYPGEDFFWGLLAKLLERADIDLDTQPRHSGT

Foldseek 3Di:
DQQVVCCVPPVVPQCVALLCVLQPDDDDDPPDDDPQADEPDDQPAPPKAFGGDPSYTQDIDHTDPDDVVVVVVSVVSCVSVVGDSPPDPPPPDD

pLDDT: mean 87.74, std 14.63, range [42.44, 97.69]

Secondary structure (DSSP, 8-state):
-HHHHHHHHTTTTGGGSHHHHHS---PPPTTSPPPS-B-SS---SSSEEEEEETTEEEEEEES---HHHHHHHHHHHHHHTT--TT-S------